Protein AF-A0A6L6LAD4-F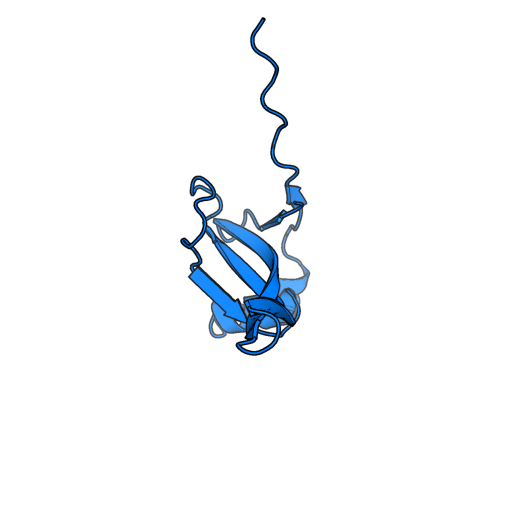1 (afdb_monomer_lite)

Organism: NCBI:txid166486

pLDDT: mean 83.11, std 13.5, range [44.41, 96.44]

Radius of gyration: 15.55 Å; chains: 1; bounding box: 35×44×39 Å

Sequence (91 aa):
MLDNNIPELNINLHEGVFCNYDEEEKEYLPDFSLTVIMEADMEKKEGEWLYYEQDGFEITLASYQNGKMAMEAISELSCFICIPDDEPETE

Secondary structure (DSSP, 8-state):
--EEEEGGGTEEEEEEEEEEEETTTTEEEEEEEEEEEEETTS---TT--SEEESS-HHHHHHHHHTTSS-HHHHHTS--EEEPPP------

Structure (mmCIF, N/CA/C/O backbone):
data_AF-A0A6L6LAD4-F1
#
_entry.id   AF-A0A6L6LAD4-F1
#
loop_
_atom_site.group_PDB
_atom_site.id
_atom_site.type_symbol
_atom_site.label_atom_id
_atom_site.label_alt_id
_atom_site.label_comp_id
_atom_site.label_asym_id
_atom_site.label_entity_id
_atom_site.label_seq_id
_atom_site.pdbx_PDB_ins_code
_atom_site.Cartn_x
_atom_site.Cartn_y
_atom_site.Cartn_z
_atom_site.occupancy
_atom_site.B_iso_or_equiv
_atom_site.auth_seq_id
_atom_site.auth_comp_id
_atom_site.auth_asym_id
_atom_site.auth_atom_id
_atom_site.pdbx_PDB_model_num
ATOM 1 N N . MET A 1 1 ? -3.458 12.579 -9.190 1.00 55.12 1 MET A N 1
ATOM 2 C CA . MET A 1 1 ? -3.579 11.255 -8.538 1.00 55.12 1 MET A CA 1
ATOM 3 C C . MET A 1 1 ? -4.623 11.367 -7.451 1.00 55.12 1 MET A C 1
ATOM 5 O O . MET A 1 1 ? -4.686 12.421 -6.837 1.00 55.12 1 MET A O 1
ATOM 9 N N . LEU A 1 2 ? -5.465 10.352 -7.281 1.00 63.91 2 LEU A N 1
ATOM 10 C CA . LEU A 1 2 ? -6.508 10.333 -6.257 1.00 63.91 2 LEU A CA 1
ATOM 11 C C . LEU A 1 2 ? -6.016 9.458 -5.106 1.00 63.91 2 LEU A C 1
ATOM 13 O O . LEU A 1 2 ? -5.666 8.306 -5.351 1.00 63.91 2 LEU A O 1
ATOM 17 N N . ASP A 1 3 ? -5.987 10.003 -3.895 1.00 76.19 3 ASP A N 1
ATOM 18 C CA . ASP A 1 3 ? -5.639 9.241 -2.691 1.00 76.19 3 ASP A CA 1
ATOM 19 C C . ASP A 1 3 ? -6.895 8.986 -1.868 1.00 76.19 3 ASP A C 1
ATOM 21 O O . ASP A 1 3 ? -7.837 9.772 -1.907 1.00 76.19 3 ASP A O 1
ATOM 25 N N . ASN A 1 4 ? -6.910 7.901 -1.107 1.00 83.50 4 ASN A N 1
ATOM 26 C CA . ASN A 1 4 ? -8.006 7.539 -0.222 1.00 83.50 4 ASN A CA 1
ATOM 27 C C . ASN A 1 4 ? -7.613 7.836 1.226 1.00 83.50 4 ASN A C 1
ATOM 29 O O . ASN A 1 4 ? -6.809 7.123 1.821 1.00 83.50 4 ASN A O 1
ATOM 33 N N . ASN A 1 5 ? -8.172 8.894 1.799 1.00 87.88 5 ASN A N 1
ATOM 34 C CA . ASN A 1 5 ? -7.911 9.283 3.178 1.00 87.88 5 ASN A CA 1
ATOM 35 C C . ASN A 1 5 ? -8.757 8.466 4.157 1.00 87.88 5 ASN A C 1
ATOM 37 O O . ASN A 1 5 ? -9.963 8.308 3.949 1.00 87.88 5 ASN A O 1
ATOM 41 N N . ILE A 1 6 ? -8.112 7.996 5.229 1.00 89.00 6 ILE A N 1
ATOM 42 C CA . ILE A 1 6 ? -8.749 7.378 6.397 1.00 89.00 6 ILE A CA 1
ATOM 43 C C . ILE A 1 6 ? -8.441 8.254 7.623 1.00 89.00 6 ILE A C 1
ATOM 45 O O . ILE A 1 6 ? -7.403 8.065 8.276 1.00 89.00 6 ILE A O 1
ATOM 49 N N . PRO A 1 7 ? -9.319 9.221 7.952 1.00 86.25 7 PRO A N 1
ATOM 50 C CA . PRO A 1 7 ? -9.106 10.157 9.054 1.00 86.25 7 PRO A CA 1
ATOM 51 C C . PRO A 1 7 ? -8.908 9.471 10.407 1.00 86.25 7 PRO A C 1
ATOM 53 O O . PRO A 1 7 ? -8.098 9.910 11.219 1.00 86.25 7 PRO A O 1
ATOM 56 N N . GLU A 1 8 ? -9.627 8.375 10.657 1.00 89.00 8 GLU A N 1
ATOM 57 C CA . GLU A 1 8 ? -9.611 7.641 11.927 1.00 89.00 8 GLU A CA 1
ATOM 58 C C . GLU A 1 8 ? -8.232 7.066 12.266 1.00 89.00 8 GLU A C 1
ATOM 60 O O . GLU A 1 8 ? -7.931 6.821 13.435 1.00 89.00 8 GLU A O 1
ATOM 65 N N . LEU A 1 9 ? -7.404 6.846 11.245 1.00 88.31 9 LEU A N 1
ATOM 66 C CA . LEU A 1 9 ? -6.063 6.285 11.365 1.00 88.31 9 LEU A CA 1
ATOM 67 C C . LEU A 1 9 ? -4.965 7.297 11.013 1.00 88.31 9 LEU A C 1
ATOM 69 O O . LEU A 1 9 ? -3.791 6.966 11.132 1.00 88.31 9 LEU A O 1
ATOM 73 N N . ASN A 1 10 ? -5.338 8.521 10.631 1.00 89.00 10 ASN A N 1
ATOM 74 C CA . ASN A 1 10 ? -4.437 9.571 10.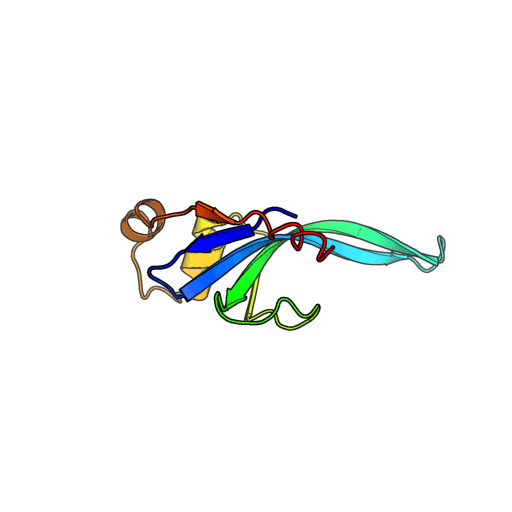157 1.00 89.00 10 ASN A CA 1
ATOM 75 C C . ASN A 1 10 ? -3.519 9.130 9.002 1.00 89.00 10 ASN A C 1
ATOM 77 O O . ASN A 1 10 ? -2.329 9.451 8.982 1.00 89.00 10 ASN A O 1
ATOM 81 N N . ILE A 1 11 ? -4.068 8.377 8.044 1.00 90.19 11 ILE A N 1
ATOM 82 C CA . ILE A 1 11 ? -3.320 7.858 6.891 1.00 90.19 11 ILE A CA 1
ATOM 83 C C . ILE A 1 11 ? -4.018 8.142 5.560 1.00 90.19 11 ILE A C 1
ATOM 85 O O . ILE A 1 11 ? -5.235 8.320 5.493 1.00 90.19 11 ILE A O 1
ATOM 89 N N . ASN A 1 12 ? -3.227 8.110 4.490 1.00 89.44 12 ASN A N 1
ATOM 90 C CA . ASN A 1 12 ? -3.680 8.073 3.104 1.00 89.44 12 ASN A CA 1
ATOM 91 C C . ASN A 1 12 ? -3.277 6.744 2.457 1.00 89.44 12 ASN A C 1
ATOM 93 O O . ASN A 1 12 ? -2.142 6.291 2.602 1.00 89.44 12 ASN A O 1
ATOM 97 N N . LEU A 1 13 ? -4.206 6.149 1.716 1.00 88.94 13 LEU A N 1
ATOM 98 C CA . LEU A 1 13 ? -4.002 4.981 0.867 1.00 88.94 13 LEU A CA 1
ATOM 99 C C . LEU A 1 13 ? -3.867 5.417 -0.592 1.00 88.94 13 LEU A C 1
ATOM 101 O O . LEU A 1 13 ? -4.639 6.248 -1.068 1.00 88.94 13 LEU A O 1
ATOM 105 N N . HIS A 1 14 ? -2.928 4.814 -1.310 1.00 88.25 14 HIS A N 1
ATOM 106 C CA . HIS A 1 14 ? -2.688 5.090 -2.723 1.00 88.25 14 HIS A CA 1
ATOM 107 C C . HIS A 1 14 ? -2.496 3.792 -3.509 1.00 88.25 14 HIS A C 1
ATOM 109 O O . HIS A 1 14 ? -1.738 2.924 -3.082 1.00 88.25 14 HIS A O 1
ATOM 115 N N . GLU A 1 15 ? -3.149 3.664 -4.665 1.00 89.12 15 GLU A N 1
ATOM 116 C CA . GLU A 1 15 ? -2.853 2.594 -5.625 1.00 89.12 15 GLU A CA 1
ATOM 117 C C . GLU A 1 15 ? -1.706 3.024 -6.535 1.00 89.12 15 GLU A C 1
ATOM 119 O O . GLU A 1 15 ? -1.849 3.930 -7.356 1.00 89.12 15 GLU A O 1
ATOM 124 N N . GLY A 1 16 ? -0.571 2.350 -6.388 1.00 87.50 16 GLY A N 1
ATOM 125 C CA . GLY A 1 16 ? 0.609 2.523 -7.219 1.00 87.50 16 GLY A CA 1
ATOM 126 C C . GLY A 1 16 ? 0.874 1.316 -8.114 1.00 87.50 16 GLY A C 1
ATOM 127 O O . GLY A 1 16 ? 0.217 0.275 -8.037 1.00 87.50 16 GLY A O 1
ATOM 128 N N . VAL A 1 17 ? 1.894 1.450 -8.956 1.00 90.12 17 VAL A N 1
ATOM 129 C CA . VAL A 1 17 ? 2.455 0.348 -9.740 1.00 90.12 17 VAL A CA 1
ATOM 130 C C . VAL A 1 17 ? 3.942 0.265 -9.435 1.00 90.12 17 VAL A C 1
ATOM 132 O O . VAL A 1 17 ? 4.652 1.267 -9.505 1.00 90.12 17 VAL A O 1
ATOM 135 N N . PHE A 1 18 ? 4.408 -0.926 -9.071 1.00 89.25 18 PHE A N 1
ATOM 136 C CA . PHE A 1 18 ? 5.824 -1.212 -8.934 1.00 89.25 18 PHE A CA 1
ATOM 137 C C . PHE A 1 18 ? 6.422 -1.297 -10.327 1.00 89.25 18 PHE A C 1
ATOM 139 O O . PHE A 1 18 ? 5.914 -2.044 -11.166 1.00 89.25 18 PHE A O 1
ATOM 146 N N . CYS A 1 19 ? 7.506 -0.566 -10.561 1.00 91.88 19 CYS A N 1
ATOM 147 C CA . CYS A 1 19 ? 8.223 -0.637 -11.821 1.00 91.88 19 CYS A CA 1
ATOM 148 C C . CYS A 1 19 ? 9.611 -1.234 -11.602 1.00 91.88 19 CYS A C 1
ATOM 150 O O . CYS A 1 19 ? 10.370 -0.765 -10.753 1.00 91.88 19 CYS A O 1
ATOM 152 N N . ASN A 1 20 ? 9.956 -2.233 -12.408 1.00 92.88 20 ASN A N 1
ATOM 153 C CA . ASN A 1 20 ? 11.3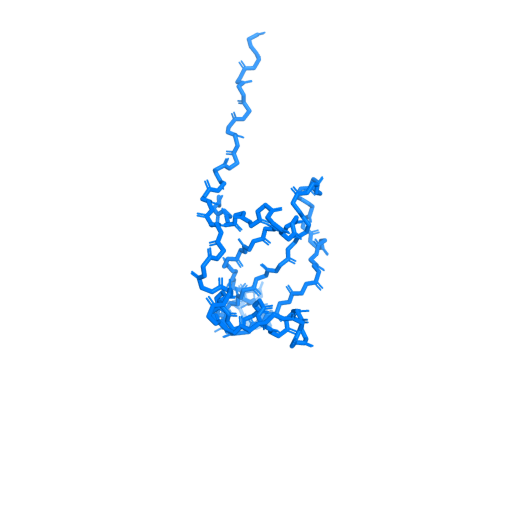09 -2.767 -12.476 1.00 92.88 20 ASN A CA 1
ATOM 154 C C . ASN A 1 20 ? 12.084 -2.053 -13.569 1.00 92.88 20 ASN A C 1
ATOM 156 O O . ASN A 1 20 ? 11.552 -1.789 -14.644 1.00 92.88 20 ASN A O 1
ATOM 160 N N . TYR A 1 21 ? 13.354 -1.767 -13.303 1.00 93.88 21 TYR A N 1
ATOM 161 C CA . TYR A 1 21 ? 14.234 -1.281 -14.352 1.00 93.88 21 TYR A CA 1
ATOM 162 C C . TYR A 1 21 ? 14.553 -2.422 -15.320 1.00 93.88 21 TYR A C 1
ATOM 164 O O . TYR A 1 21 ? 15.102 -3.448 -14.912 1.00 93.88 21 TYR A O 1
ATOM 172 N N . ASP A 1 22 ? 14.207 -2.230 -16.587 1.00 96.44 22 ASP A N 1
ATOM 173 C CA . ASP A 1 22 ? 14.563 -3.125 -17.675 1.00 96.44 22 ASP A CA 1
ATOM 174 C C . ASP A 1 22 ? 15.848 -2.624 -18.352 1.00 96.44 22 ASP A C 1
ATOM 176 O O . ASP A 1 22 ? 15.928 -1.499 -18.849 1.00 96.44 22 ASP A O 1
ATOM 180 N N . GLU A 1 23 ? 16.891 -3.456 -18.340 1.00 95.31 23 GLU A N 1
ATOM 181 C CA . GLU A 1 23 ? 18.205 -3.112 -18.901 1.00 95.31 23 GLU A CA 1
ATOM 182 C C . GLU A 1 23 ? 18.222 -3.097 -20.442 1.00 95.31 23 GLU A C 1
ATOM 184 O O . GLU A 1 23 ? 19.091 -2.449 -21.035 1.00 95.31 23 GLU A O 1
ATOM 189 N N . GLU A 1 24 ? 17.300 -3.808 -21.102 1.00 96.06 24 GLU A N 1
ATOM 190 C CA . GLU A 1 24 ? 17.204 -3.876 -22.566 1.00 96.06 24 GLU A CA 1
ATOM 191 C C . GLU A 1 24 ? 16.541 -2.609 -23.117 1.00 96.06 24 GLU A C 1
ATOM 193 O O . GLU A 1 24 ? 17.112 -1.937 -23.982 1.00 96.06 24 GLU A O 1
ATOM 198 N N . GLU A 1 25 ? 15.399 -2.235 -22.543 1.00 93.25 25 GLU A N 1
ATOM 199 C CA . GLU A 1 25 ? 14.629 -1.045 -22.924 1.00 93.25 25 GLU A CA 1
ATOM 200 C C . GLU A 1 25 ? 15.171 0.244 -22.266 1.00 93.25 25 GLU A C 1
ATOM 202 O O . GLU A 1 25 ? 14.877 1.356 -22.709 1.00 93.25 25 GLU A O 1
ATOM 207 N N . LYS A 1 26 ? 16.046 0.115 -21.254 1.00 95.06 26 LYS A N 1
ATOM 208 C CA . LYS A 1 26 ? 16.631 1.220 -20.465 1.00 95.06 26 LYS A CA 1
ATOM 209 C C . LYS A 1 26 ? 15.582 2.117 -19.812 1.00 95.06 26 LYS A C 1
ATOM 211 O O . LYS A 1 26 ? 15.769 3.332 -19.691 1.00 95.06 26 LYS A O 1
ATOM 216 N N . GLU A 1 27 ? 14.485 1.515 -19.380 1.00 95.44 27 GLU A N 1
ATOM 217 C CA . GLU A 1 27 ? 13.364 2.204 -18.758 1.00 95.44 27 GLU A CA 1
ATOM 218 C C . GLU A 1 27 ? 12.767 1.389 -17.609 1.00 95.44 27 GLU A C 1
ATOM 220 O O . GLU A 1 27 ? 13.029 0.200 -17.452 1.00 95.44 27 GLU A O 1
ATOM 225 N N . TYR A 1 28 ? 11.980 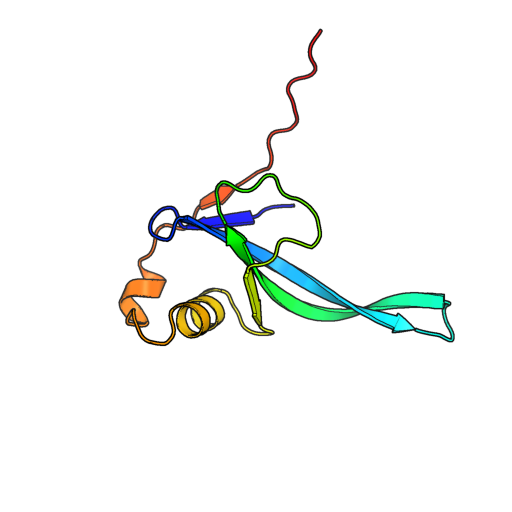2.055 -16.764 1.00 93.19 28 TYR A N 1
ATOM 226 C CA . TYR A 1 28 ? 11.236 1.395 -15.698 1.00 93.19 28 TYR A CA 1
ATOM 227 C C . TYR A 1 28 ? 9.908 0.882 -16.252 1.00 93.19 28 TYR A C 1
ATOM 229 O O . TYR A 1 28 ? 9.011 1.675 -16.539 1.00 93.19 28 TYR A O 1
ATOM 237 N N . LEU A 1 29 ? 9.778 -0.437 -16.372 1.00 94.00 29 LEU A N 1
ATOM 238 C CA . LEU A 1 29 ? 8.569 -1.090 -16.856 1.00 94.00 29 LEU A CA 1
ATOM 239 C C . LEU A 1 29 ? 7.656 -1.486 -15.689 1.00 94.00 29 LEU A C 1
ATOM 241 O O . LEU A 1 29 ? 8.147 -1.995 -14.676 1.00 94.00 29 LEU A O 1
ATOM 245 N N . PRO A 1 30 ? 6.334 -1.276 -15.814 1.00 92.88 30 PRO A N 1
ATOM 246 C CA . PRO A 1 30 ? 5.376 -1.683 -14.796 1.00 92.88 30 PRO A CA 1
ATOM 247 C C . PRO A 1 30 ? 5.367 -3.208 -14.644 1.00 92.88 30 PRO A C 1
ATOM 249 O O . PRO A 1 30 ? 5.265 -3.933 -15.631 1.00 92.88 30 PRO A O 1
ATOM 252 N N . ASP A 1 31 ? 5.439 -3.680 -13.403 1.00 93.69 31 ASP A N 1
ATOM 253 C CA . ASP A 1 31 ? 5.424 -5.102 -13.052 1.00 93.69 31 ASP A CA 1
ATOM 254 C C . ASP A 1 31 ? 4.085 -5.482 -12.403 1.00 93.69 31 ASP A C 1
ATOM 256 O O . ASP A 1 31 ? 3.307 -6.258 -12.957 1.00 93.69 31 ASP A O 1
ATOM 260 N N . PHE A 1 32 ? 3.749 -4.861 -11.267 1.00 90.00 32 PHE A N 1
ATOM 261 C CA . PHE A 1 32 ? 2.511 -5.157 -10.544 1.00 90.00 32 PHE A CA 1
ATOM 262 C C . PHE A 1 32 ? 1.920 -3.956 -9.809 1.00 90.00 32 PHE A C 1
ATOM 264 O O . PHE A 1 32 ? 2.630 -3.036 -9.412 1.00 90.00 32 PHE A O 1
ATOM 271 N N . SER A 1 33 ? 0.607 -3.988 -9.587 1.00 91.50 33 SER A N 1
ATOM 272 C CA . SER A 1 33 ? -0.102 -3.010 -8.757 1.00 91.50 33 SER A CA 1
ATOM 273 C C . SER A 1 33 ? 0.145 -3.255 -7.271 1.00 91.50 33 SER A C 1
ATOM 275 O O . SER A 1 33 ? 0.244 -4.401 -6.835 1.00 91.50 33 SER A O 1
ATOM 277 N N . LEU A 1 34 ? 0.220 -2.180 -6.494 1.00 91.38 34 LEU A N 1
ATOM 278 C CA . LEU A 1 34 ? 0.396 -2.228 -5.046 1.00 91.38 34 LEU A CA 1
ATOM 279 C C . LEU A 1 34 ? -0.395 -1.121 -4.358 1.00 91.38 34 LEU A C 1
ATOM 281 O O . LEU A 1 34 ? -0.608 -0.047 -4.916 1.00 91.38 34 LEU A O 1
ATOM 285 N N . THR A 1 35 ? -0.774 -1.378 -3.117 1.00 91.12 35 THR A N 1
ATOM 286 C CA . THR A 1 35 ? -1.339 -0.385 -2.213 1.00 91.12 35 THR A CA 1
ATOM 287 C C . THR A 1 35 ? -0.223 0.192 -1.356 1.00 91.12 35 THR A C 1
ATOM 289 O O . THR A 1 35 ? 0.518 -0.559 -0.728 1.00 91.12 35 THR A O 1
ATOM 292 N N . VAL A 1 36 ? -0.128 1.517 -1.286 1.00 89.94 36 VAL A N 1
ATOM 293 C CA . VAL A 1 36 ? 0.794 2.257 -0.416 1.00 89.94 36 VAL A CA 1
ATOM 294 C C . VAL A 1 36 ? 0.016 2.942 0.702 1.00 89.94 36 VAL A C 1
ATOM 296 O O . VAL A 1 36 ? -1.061 3.483 0.463 1.00 89.94 36 VAL A O 1
ATOM 299 N N . ILE A 1 37 ? 0.585 2.962 1.907 1.00 90.31 37 ILE A N 1
ATOM 300 C CA . ILE A 1 37 ? 0.105 3.738 3.055 1.00 90.31 37 ILE A CA 1
ATOM 301 C C . ILE A 1 37 ? 1.094 4.870 3.355 1.00 90.31 37 ILE A C 1
ATOM 303 O O . ILE A 1 37 ? 2.301 4.644 3.470 1.00 90.31 37 ILE A O 1
ATOM 307 N N . MET A 1 38 ? 0.563 6.076 3.535 1.00 88.31 38 MET A N 1
ATOM 308 C CA . MET A 1 38 ? 1.278 7.299 3.915 1.00 88.31 38 MET A CA 1
ATOM 309 C C . MET A 1 38 ? 0.622 7.947 5.134 1.00 88.31 38 MET A C 1
ATOM 311 O O . MET A 1 38 ? -0.560 7.717 5.383 1.00 88.31 38 MET A O 1
ATOM 315 N N . GLU A 1 39 ? 1.343 8.803 5.859 1.00 86.31 39 GLU A N 1
ATOM 316 C CA . GLU A 1 39 ? 0.706 9.688 6.846 1.00 86.31 39 GLU A CA 1
ATOM 317 C C . GLU A 1 39 ? -0.174 10.734 6.150 1.00 86.31 39 GLU A C 1
ATOM 319 O O . GLU A 1 39 ? 0.173 11.245 5.084 1.00 86.31 39 GLU A O 1
ATOM 324 N N . ALA A 1 40 ? -1.319 11.062 6.755 1.00 79.88 40 ALA A N 1
ATOM 325 C CA . ALA A 1 40 ? -2.253 12.023 6.175 1.00 79.88 40 ALA A CA 1
ATOM 326 C C . ALA A 1 40 ? -1.719 13.464 6.164 1.00 79.88 40 ALA A C 1
ATOM 328 O O . ALA A 1 40 ? -2.033 14.222 5.248 1.00 79.88 40 ALA A O 1
ATOM 329 N N . ASP A 1 41 ? -0.893 13.811 7.154 1.00 69.88 41 ASP A N 1
ATOM 330 C CA . ASP A 1 41 ? -0.377 15.166 7.379 1.00 69.88 41 ASP A CA 1
ATOM 331 C C . ASP A 1 41 ? 1.000 15.423 6.739 1.00 69.88 41 ASP A C 1
ATOM 333 O O . ASP A 1 41 ? 1.539 16.527 6.856 1.00 69.88 41 ASP A O 1
ATOM 337 N N . MET A 1 42 ? 1.606 14.424 6.088 1.00 64.44 42 MET A N 1
ATOM 338 C CA . MET A 1 42 ? 2.883 14.626 5.406 1.00 64.44 42 MET A CA 1
ATOM 339 C C . MET A 1 42 ? 2.670 15.303 4.052 1.00 64.44 42 MET A C 1
ATOM 341 O O . MET A 1 42 ? 1.853 14.881 3.232 1.00 64.44 42 MET A O 1
ATOM 345 N N . GLU A 1 43 ? 3.458 16.351 3.802 1.00 62.69 43 GLU A N 1
ATOM 346 C CA . GLU A 1 43 ? 3.673 16.884 2.458 1.00 62.69 43 GLU A CA 1
ATOM 347 C C . GLU A 1 43 ? 4.089 15.711 1.565 1.00 62.69 43 GLU A C 1
ATOM 349 O O . GLU A 1 43 ? 5.072 15.041 1.875 1.00 62.69 43 GLU A O 1
ATOM 354 N N . LYS A 1 44 ? 3.326 15.430 0.500 1.00 63.75 44 LYS A N 1
ATOM 355 C CA . LYS A 1 44 ? 3.531 14.264 -0.374 1.00 63.75 44 LYS A CA 1
ATOM 356 C C . LYS A 1 44 ? 4.894 14.347 -1.064 1.00 63.75 44 LYS A C 1
ATOM 358 O O . LYS A 1 44 ? 5.006 14.834 -2.187 1.00 63.75 44 LYS A O 1
ATOM 363 N N . LYS A 1 45 ? 5.942 13.894 -0.386 1.00 60.72 45 LYS A N 1
ATOM 364 C CA . LYS A 1 45 ? 7.278 13.746 -0.946 1.00 60.72 45 LYS A CA 1
ATOM 365 C C . LYS A 1 45 ? 7.430 12.314 -1.407 1.00 60.72 45 LYS A C 1
ATOM 367 O O . LYS A 1 45 ? 7.233 11.371 -0.641 1.00 60.72 45 LYS A O 1
ATOM 372 N N . GLU A 1 46 ? 7.773 12.159 -2.679 1.00 61.22 46 GLU A N 1
ATOM 373 C CA . GLU A 1 46 ? 8.096 10.855 -3.243 1.00 61.22 46 GLU A CA 1
ATOM 374 C C . GLU A 1 46 ? 9.152 10.161 -2.368 1.00 61.22 46 GLU A C 1
ATOM 376 O O . GLU A 1 46 ? 10.224 10.711 -2.112 1.00 61.22 46 GLU A O 1
ATOM 381 N N . GLY A 1 47 ? 8.835 8.955 -1.893 1.00 64.50 47 GLY A N 1
ATOM 382 C CA . GLY A 1 47 ? 9.722 8.159 -1.040 1.00 64.50 47 GLY A CA 1
ATOM 383 C C . GLY A 1 47 ? 9.366 8.140 0.449 1.00 64.50 47 GLY A C 1
ATOM 384 O O . GLY A 1 47 ? 9.922 7.311 1.168 1.00 64.50 47 GLY A O 1
ATOM 385 N N . GLU A 1 48 ? 8.434 8.974 0.921 1.00 71.00 48 GLU A N 1
ATOM 386 C CA . GLU A 1 48 ? 7.972 8.975 2.321 1.00 71.00 48 GLU A CA 1
ATOM 387 C C . GLU A 1 48 ? 6.748 8.060 2.506 1.00 71.00 48 GLU A C 1
ATOM 389 O O . GLU A 1 48 ? 5.648 8.482 2.856 1.00 71.00 48 GLU A O 1
ATOM 394 N N . TRP A 1 49 ? 6.944 6.765 2.240 1.00 82.56 49 TRP A N 1
ATOM 395 C CA . TRP A 1 49 ? 5.916 5.732 2.398 1.00 82.56 49 TRP A CA 1
ATOM 396 C C . TRP A 1 49 ? 6.094 4.987 3.727 1.00 82.56 49 TRP A C 1
ATOM 398 O O . TRP A 1 49 ? 7.211 4.603 4.080 1.00 82.56 49 TRP A O 1
ATOM 408 N N . LEU A 1 50 ? 5.000 4.718 4.443 1.00 85.06 50 LEU A N 1
ATOM 409 C CA . LEU A 1 50 ? 5.033 3.938 5.686 1.00 85.06 50 LEU A CA 1
ATOM 410 C C . LEU A 1 50 ? 5.012 2.428 5.427 1.00 85.06 50 LEU A C 1
ATOM 412 O O . LEU A 1 50 ? 5.651 1.663 6.150 1.00 85.06 50 LEU A O 1
ATOM 416 N N . TYR A 1 51 ? 4.227 1.997 4.437 1.00 88.19 51 TYR A N 1
ATOM 417 C CA . TYR A 1 51 ? 3.958 0.585 4.167 1.00 88.19 51 TYR A CA 1
ATOM 418 C C . TYR A 1 51 ? 3.468 0.376 2.734 1.00 88.19 51 TYR A C 1
ATOM 420 O O . TYR A 1 51 ? 2.843 1.274 2.171 1.00 88.19 51 TYR A O 1
ATOM 428 N N . TYR A 1 52 ? 3.712 -0.805 2.160 1.00 89.62 52 TYR A N 1
ATOM 429 C CA . TYR A 1 52 ? 3.118 -1.201 0.884 1.00 89.62 52 TYR A CA 1
ATOM 430 C C . TYR A 1 52 ? 2.915 -2.718 0.781 1.00 89.62 52 TYR A C 1
ATOM 432 O O . TYR A 1 52 ? 3.738 -3.483 1.281 1.00 89.62 52 TYR A O 1
ATOM 440 N N . GLU A 1 53 ? 1.859 -3.144 0.086 1.00 92.12 53 GLU A N 1
ATOM 441 C CA . GLU A 1 53 ? 1.593 -4.552 -0.258 1.00 92.12 53 GLU A CA 1
ATOM 442 C C . GLU A 1 53 ? 0.989 -4.694 -1.660 1.00 92.12 53 GLU A C 1
ATOM 444 O O . GLU A 1 53 ? 0.408 -3.757 -2.198 1.00 92.12 53 GLU A O 1
ATOM 449 N N . GLN A 1 54 ? 1.104 -5.891 -2.248 1.00 92.00 54 GLN A N 1
ATOM 450 C CA . GLN A 1 54 ? 0.475 -6.262 -3.529 1.00 92.00 54 GLN A CA 1
ATOM 451 C C . GLN A 1 54 ? -1.019 -6.626 -3.365 1.00 92.00 54 GLN A C 1
ATOM 453 O O . GLN A 1 54 ? -1.622 -7.255 -4.232 1.00 92.00 54 GLN A O 1
ATOM 458 N N . ASP A 1 55 ? -1.621 -6.260 -2.237 1.00 92.81 55 ASP A N 1
ATOM 459 C CA . ASP A 1 55 ? -3.007 -6.555 -1.907 1.00 92.81 55 ASP A CA 1
ATOM 460 C C . ASP A 1 55 ? -3.883 -5.302 -2.017 1.00 92.81 55 ASP A C 1
ATOM 462 O O . ASP A 1 55 ? -3.408 -4.167 -2.099 1.00 92.81 55 ASP A O 1
ATOM 466 N N . GLY A 1 56 ? -5.201 -5.507 -2.018 1.00 87.94 56 GLY A N 1
ATOM 467 C CA . GLY A 1 56 ? -6.164 -4.408 -1.986 1.00 87.94 56 GLY A CA 1
ATOM 468 C C . GLY A 1 56 ? -6.149 -3.647 -0.654 1.00 87.94 56 GLY A C 1
ATOM 469 O O . GLY A 1 56 ? -5.539 -4.077 0.330 1.00 87.94 56 GLY A O 1
ATOM 470 N N . PHE A 1 57 ? -6.877 -2.531 -0.610 1.00 88.81 57 PHE A N 1
ATOM 471 C CA . PHE A 1 57 ? -6.897 -1.612 0.531 1.00 88.81 57 PHE A CA 1
ATOM 472 C C . PHE A 1 57 ? -7.206 -2.270 1.877 1.00 88.81 57 PHE A C 1
ATOM 474 O O . PHE A 1 57 ? -6.459 -2.072 2.831 1.00 88.81 57 PHE A O 1
ATOM 481 N N . GLU A 1 58 ? -8.277 -3.062 1.965 1.00 89.88 58 GLU A N 1
ATOM 482 C CA . GLU A 1 58 ? -8.715 -3.644 3.240 1.00 89.88 58 GLU A CA 1
ATOM 483 C C . GLU A 1 58 ? -7.666 -4.594 3.823 1.00 89.88 58 GLU A C 1
ATOM 485 O O . GLU A 1 58 ? -7.345 -4.521 5.008 1.00 89.88 58 GLU A O 1
ATOM 490 N N . ILE A 1 59 ? -7.096 -5.452 2.975 1.00 91.81 59 ILE A N 1
ATOM 491 C CA . ILE A 1 59 ? -6.090 -6.440 3.370 1.00 91.81 59 ILE A CA 1
ATOM 492 C C . ILE A 1 59 ? -4.796 -5.738 3.774 1.00 91.81 59 ILE A C 1
ATOM 494 O O . ILE A 1 59 ? -4.300 -5.975 4.873 1.00 91.81 59 ILE A O 1
ATOM 498 N N . THR A 1 60 ? -4.321 -4.801 2.949 1.00 91.81 60 THR A N 1
ATOM 499 C CA . THR A 1 60 ? -3.117 -4.013 3.245 1.00 91.81 60 THR A CA 1
ATOM 500 C C . THR A 1 60 ? -3.264 -3.261 4.569 1.00 91.81 60 THR A C 1
ATOM 502 O O . THR A 1 60 ? -2.334 -3.213 5.377 1.00 91.81 60 THR A O 1
ATOM 505 N N . LEU A 1 61 ? -4.451 -2.709 4.843 1.00 90.88 61 LEU A N 1
ATOM 506 C CA . LEU A 1 61 ? -4.729 -2.018 6.097 1.00 90.88 61 LEU A CA 1
ATOM 507 C C . LEU A 1 61 ? -4.775 -2.974 7.296 1.00 90.88 61 LEU A C 1
ATOM 509 O O . LEU A 1 61 ? -4.275 -2.636 8.370 1.00 90.88 61 LEU A O 1
ATOM 513 N N . ALA A 1 62 ? -5.332 -4.174 7.127 1.00 92.25 62 ALA A N 1
ATOM 514 C CA . ALA A 1 62 ? -5.326 -5.214 8.156 1.00 92.25 62 ALA A CA 1
ATOM 515 C C . ALA A 1 62 ? -3.903 -5.636 8.529 1.00 92.25 62 ALA A C 1
ATOM 517 O O . ALA A 1 62 ? -3.572 -5.716 9.719 1.00 92.25 62 ALA A O 1
ATOM 518 N N . SER A 1 63 ? -3.072 -5.863 7.505 1.00 92.38 63 SER A N 1
ATOM 519 C CA . SER A 1 63 ? -1.650 -6.181 7.632 1.00 92.38 63 SER A CA 1
ATOM 520 C C . SER A 1 63 ? -0.919 -5.065 8.374 1.00 92.38 63 SER A C 1
ATOM 522 O O . SER A 1 63 ? -0.268 -5.323 9.389 1.00 92.38 63 SER A O 1
ATOM 524 N N . TYR A 1 64 ? -1.113 -3.809 7.956 1.00 91.75 64 TYR A N 1
ATOM 525 C CA . TYR A 1 64 ? -0.515 -2.633 8.593 1.00 91.75 64 TYR A CA 1
ATOM 526 C C . TYR A 1 64 ? -0.918 -2.482 10.067 1.00 91.75 64 TYR A C 1
ATOM 528 O O . TYR A 1 64 ? -0.083 -2.217 10.937 1.00 91.75 64 TYR A O 1
ATOM 536 N N . GLN A 1 65 ? -2.192 -2.723 10.382 1.00 90.44 65 GLN A N 1
ATOM 537 C CA . GLN A 1 65 ? -2.698 -2.683 11.754 1.00 90.44 65 GLN A CA 1
ATOM 538 C C . GLN A 1 65 ? -2.214 -3.866 12.602 1.00 90.44 65 GLN A C 1
ATOM 540 O O . GLN A 1 65 ? -2.377 -3.835 13.825 1.00 90.44 65 GLN A O 1
ATOM 545 N N . ASN A 1 66 ? -1.602 -4.890 11.996 1.00 89.81 66 ASN A N 1
ATOM 546 C CA . ASN A 1 66 ? -1.041 -6.068 12.659 1.00 89.81 66 ASN A CA 1
ATOM 547 C C . ASN A 1 66 ? -2.032 -6.713 13.650 1.00 89.81 66 ASN A C 1
ATOM 549 O O . ASN A 1 66 ? -1.713 -6.972 14.813 1.00 89.81 66 ASN A O 1
ATOM 553 N N . GLY A 1 67 ? -3.285 -6.879 13.213 1.00 86.69 67 GLY A N 1
ATOM 554 C CA . GLY A 1 67 ? -4.357 -7.494 14.005 1.00 86.69 67 GLY A CA 1
ATOM 555 C C . GLY A 1 67 ? -4.948 -6.627 15.126 1.00 86.69 67 GLY A C 1
ATOM 556 O O . GLY A 1 67 ? -5.752 -7.126 15.910 1.00 86.69 67 GLY A O 1
ATOM 557 N N . LYS A 1 68 ? -4.597 -5.335 15.221 1.00 90.06 68 LYS A N 1
ATOM 558 C CA . LYS A 1 68 ? -5.202 -4.403 16.198 1.00 90.06 68 LYS A CA 1
ATOM 559 C C . LYS A 1 68 ? -6.674 -4.087 15.916 1.00 90.06 68 LYS A C 1
ATOM 561 O O . LYS A 1 68 ? -7.358 -3.578 16.800 1.00 90.06 68 LYS A O 1
ATOM 566 N N . MET A 1 69 ? -7.149 -4.360 14.703 1.00 90.00 69 MET A N 1
ATOM 567 C CA . MET A 1 69 ? -8.511 -4.087 14.255 1.00 90.00 69 MET A CA 1
ATOM 568 C C . MET A 1 69 ? -9.075 -5.322 13.546 1.00 90.00 69 MET A C 1
ATOM 570 O O . MET A 1 69 ? -8.357 -5.992 12.806 1.00 90.00 69 MET A O 1
ATOM 574 N N . ALA A 1 70 ? -10.345 -5.641 13.809 1.00 91.38 70 ALA A N 1
ATOM 575 C CA . ALA A 1 70 ? -11.053 -6.712 13.112 1.00 91.38 70 ALA A CA 1
ATOM 576 C C . ALA A 1 70 ? -11.368 -6.302 11.666 1.00 91.38 70 ALA A C 1
ATOM 578 O O . ALA A 1 70 ? -11.489 -5.111 11.377 1.00 91.38 70 ALA A O 1
ATOM 579 N N . MET A 1 71 ? -11.536 -7.279 10.773 1.00 90.62 71 MET A N 1
ATOM 580 C CA . MET A 1 71 ? -11.802 -6.993 9.360 1.00 90.62 71 MET A CA 1
ATOM 581 C C . MET A 1 71 ? -13.123 -6.252 9.159 1.00 90.62 71 MET A C 1
ATOM 583 O O . MET A 1 71 ? -13.177 -5.311 8.378 1.00 90.62 71 MET A O 1
ATOM 587 N N . GLU A 1 72 ? -14.154 -6.599 9.928 1.00 91.88 72 GLU A N 1
ATOM 588 C CA . GLU A 1 72 ? -15.452 -5.923 9.882 1.00 91.88 72 GLU A CA 1
ATOM 589 C C . GLU A 1 72 ? -15.330 -4.439 10.247 1.00 91.88 72 GLU A C 1
ATOM 591 O O . GLU A 1 72 ? -15.938 -3.592 9.605 1.00 91.88 72 GLU A O 1
ATOM 596 N N . ALA A 1 73 ? -14.493 -4.116 11.238 1.00 90.56 73 ALA A N 1
ATOM 597 C CA . ALA A 1 73 ? -14.250 -2.734 11.637 1.00 90.56 73 ALA A CA 1
ATOM 598 C C . ALA A 1 73 ? -13.437 -1.959 10.587 1.00 90.56 73 ALA A C 1
ATOM 600 O O . ALA A 1 73 ? -13.638 -0.760 10.445 1.00 90.56 73 ALA A O 1
ATOM 601 N N . ILE A 1 74 ? -12.548 -2.634 9.847 1.00 90.25 74 ILE A N 1
ATOM 602 C CA . ILE A 1 74 ? -11.786 -2.035 8.740 1.00 90.25 74 ILE A CA 1
ATOM 603 C C . ILE A 1 74 ? -12.713 -1.638 7.589 1.00 90.25 74 ILE A C 1
ATOM 605 O O . ILE A 1 74 ? -12.613 -0.516 7.099 1.00 90.25 74 ILE A O 1
ATOM 609 N N . SER A 1 75 ? -13.643 -2.510 7.198 1.00 88.25 75 SER A N 1
ATOM 610 C CA . SER A 1 75 ? -14.607 -2.224 6.126 1.00 88.25 75 SER A CA 1
ATOM 611 C C . SER A 1 75 ? -15.610 -1.115 6.478 1.00 88.25 75 SER A C 1
ATOM 613 O O . SER A 1 75 ? -16.259 -0.567 5.590 1.00 88.25 75 SER A O 1
ATOM 615 N N . GLU A 1 76 ? -15.757 -0.784 7.764 1.00 91.25 76 GLU A N 1
ATOM 616 C CA . GLU A 1 76 ? -16.625 0.292 8.258 1.00 91.25 76 GLU A CA 1
ATOM 617 C C . GLU A 1 76 ? -15.908 1.648 8.399 1.00 91.25 76 GLU A C 1
ATOM 619 O O . GLU A 1 76 ? -16.560 2.642 8.727 1.00 91.25 76 GLU A O 1
ATOM 624 N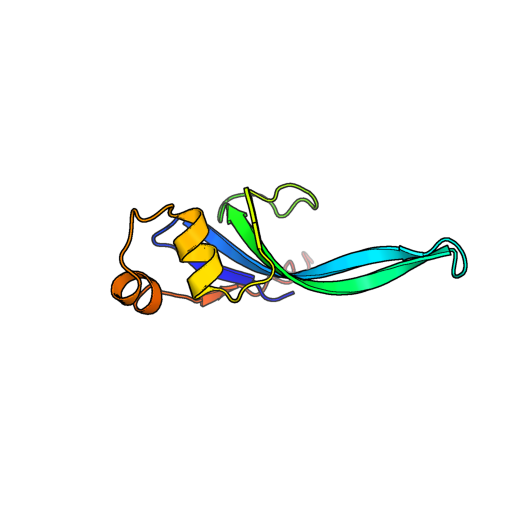 N . LEU A 1 77 ? -14.591 1.713 8.160 1.00 89.56 77 LEU A N 1
ATOM 625 C CA . LEU A 1 77 ? -13.832 2.963 8.239 1.00 89.56 77 LEU A CA 1
ATOM 626 C C . LEU A 1 77 ? -14.281 3.963 7.175 1.00 89.56 77 LEU A C 1
ATOM 628 O O . LEU A 1 77 ? -14.585 3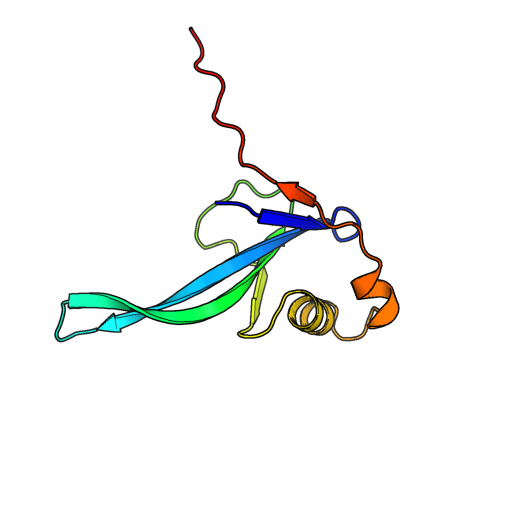.609 6.032 1.00 89.56 77 LEU A O 1
ATOM 632 N N . SER A 1 78 ? -14.267 5.243 7.542 1.00 86.31 78 SER A N 1
ATOM 633 C CA . SER A 1 78 ? -14.551 6.308 6.592 1.00 86.31 78 SER A CA 1
ATOM 634 C C . SER A 1 78 ? -13.409 6.418 5.584 1.00 86.31 78 SER A C 1
ATOM 636 O O . SER A 1 78 ? -12.243 6.542 5.951 1.00 86.31 78 SER A O 1
ATOM 638 N N . CYS A 1 79 ? -13.754 6.388 4.299 1.00 85.31 79 CYS A N 1
ATOM 639 C CA . CYS A 1 79 ? -12.799 6.494 3.206 1.00 85.31 79 CYS A CA 1
ATOM 640 C C . CYS A 1 79 ? -13.236 7.606 2.252 1.00 85.31 79 CYS A C 1
ATOM 642 O O . CYS A 1 79 ? -14.343 7.568 1.706 1.00 85.31 79 CYS A O 1
ATOM 644 N N . PHE A 1 80 ? -12.374 8.606 2.067 1.00 82.81 80 PHE A N 1
ATOM 645 C CA . PHE A 1 80 ? -12.667 9.768 1.232 1.00 82.81 80 PHE A CA 1
ATOM 646 C C . PHE A 1 80 ? -11.609 9.948 0.156 1.00 82.81 80 PHE A C 1
ATOM 648 O O . PHE A 1 80 ? -10.415 9.895 0.433 1.00 82.81 80 PHE A O 1
ATOM 655 N N . ILE A 1 81 ? -12.057 10.226 -1.066 1.00 79.75 81 ILE A N 1
ATOM 656 C CA . ILE A 1 81 ? -11.156 10.554 -2.165 1.00 79.75 81 ILE A CA 1
ATOM 657 C C . ILE A 1 81 ? -10.602 11.966 -1.940 1.00 79.75 81 ILE A C 1
ATOM 659 O O . ILE A 1 81 ? -11.328 12.956 -2.044 1.00 79.75 81 ILE A O 1
ATOM 663 N N . CYS A 1 82 ? -9.306 12.052 -1.668 1.00 70.38 82 CYS A N 1
ATOM 664 C CA . CYS A 1 82 ? -8.528 13.278 -1.663 1.00 70.38 82 CYS A CA 1
ATOM 665 C C . CYS A 1 82 ? -8.063 13.590 -3.082 1.00 70.38 82 CYS A C 1
ATOM 667 O O . CYS A 1 82 ? -7.166 12.945 -3.636 1.00 70.38 82 CYS A O 1
ATOM 669 N N . ILE A 1 83 ? -8.674 14.620 -3.657 1.00 73.12 83 ILE A N 1
ATOM 670 C CA . ILE A 1 83 ? -8.174 15.274 -4.860 1.00 73.12 83 ILE A CA 1
ATOM 671 C C . ILE A 1 83 ? -7.105 16.260 -4.373 1.00 73.12 83 ILE A C 1
ATOM 673 O O . ILE A 1 83 ? -7.439 17.105 -3.544 1.00 73.12 83 ILE A O 1
ATOM 677 N N . PRO A 1 84 ? -5.830 16.139 -4.787 1.00 63.34 84 PRO A N 1
ATOM 678 C CA . PRO A 1 84 ? -4.847 17.174 -4.495 1.00 63.34 84 PRO A CA 1
ATOM 679 C C . PRO A 1 84 ? -5.382 18.478 -5.083 1.00 63.34 84 PRO A C 1
ATOM 681 O O . PRO A 1 84 ? -5.708 18.499 -6.270 1.00 63.34 84 PRO A O 1
ATOM 684 N N . ASP A 1 85 ? -5.547 19.505 -4.248 1.00 62.44 85 ASP A N 1
ATOM 685 C CA . ASP A 1 85 ? -5.967 20.823 -4.711 1.00 62.44 85 ASP A CA 1
ATOM 686 C C . ASP A 1 85 ? -5.053 21.232 -5.878 1.00 62.44 85 ASP A C 1
ATOM 688 O O . ASP A 1 85 ? -3.828 21.252 -5.731 1.00 62.44 85 ASP A O 1
ATOM 692 N N . ASP A 1 86 ? -5.640 21.534 -7.041 1.00 49.53 86 ASP A N 1
ATOM 693 C CA . ASP A 1 86 ? -5.005 22.470 -7.965 1.00 49.53 86 ASP A CA 1
ATOM 694 C C . ASP A 1 86 ? -4.753 23.722 -7.122 1.00 49.53 86 ASP A C 1
ATOM 696 O O . ASP A 1 86 ? -5.708 24.316 -6.608 1.00 49.53 86 ASP A O 1
ATOM 700 N N . GLU A 1 87 ? -3.486 24.076 -6.897 1.00 49.56 87 GLU A N 1
ATOM 701 C CA . GLU A 1 87 ? -3.157 25.340 -6.245 1.00 49.56 87 GLU A CA 1
ATOM 702 C C . GLU A 1 87 ? -3.996 26.436 -6.922 1.00 49.56 87 GLU A C 1
ATOM 704 O O . GLU A 1 87 ? -3.974 26.526 -8.155 1.00 49.56 87 GLU A O 1
ATOM 709 N N . PRO A 1 88 ? -4.783 27.245 -6.187 1.00 45.12 88 PRO A N 1
ATOM 710 C CA . PRO A 1 88 ? -5.457 28.359 -6.825 1.00 45.12 88 PRO A CA 1
ATOM 711 C C . PRO A 1 88 ? -4.369 29.239 -7.437 1.00 45.12 88 PRO A C 1
ATOM 713 O O . PRO A 1 88 ? -3.501 29.712 -6.701 1.00 45.12 88 PRO A O 1
ATOM 716 N N . GLU A 1 89 ? -4.399 29.426 -8.764 1.00 49.78 89 GLU A N 1
ATOM 717 C CA . GLU A 1 89 ? -3.544 30.388 -9.459 1.00 49.78 89 GLU A CA 1
ATOM 718 C C . GLU A 1 89 ? -3.610 31.708 -8.683 1.00 49.78 89 GLU A C 1
ATOM 720 O O . GLU A 1 89 ? -4.637 32.390 -8.659 1.00 49.78 89 GLU A O 1
ATOM 725 N N . THR A 1 90 ? -2.539 32.038 -7.965 1.00 48.78 90 THR A N 1
ATOM 726 C CA . THR A 1 90 ? -2.413 33.344 -7.333 1.00 48.78 90 THR A CA 1
ATOM 727 C C . THR A 1 90 ? -2.215 34.355 -8.454 1.00 48.78 90 THR A C 1
ATOM 729 O O . THR A 1 90 ? -1.147 34.368 -9.069 1.00 48.78 90 THR A O 1
ATOM 732 N N . GLU A 1 91 ? -3.261 35.137 -8.736 1.00 44.41 91 GLU A N 1
ATOM 733 C CA . GLU A 1 91 ? -3.226 36.319 -9.614 1.00 44.41 91 GLU A CA 1
ATOM 734 C C . GLU A 1 91 ? -2.130 37.325 -9.222 1.00 44.41 91 GLU A C 1
ATOM 736 O O . GLU A 1 91 ? -1.902 37.540 -8.005 1.00 44.41 91 GLU A O 1
#

Foldseek 3Di:
DKWKDQVVVQKIKDWDFQFDQDPVVRDTHTDAIKIWIAGNPDDPDPPRTDDMDRDDDLVRVCVVCVNVDDSVVSVVTDIDIDDPDPPPPDD